Protein AF-A0A504KP88-F1 (afdb_monomer_lite)

Sequence (64 aa):
MAIGHVKVTVELPAPLHRDLVKYAEILGRETGQPSTNPSRLIAPMLERFIATDRGFAKAKREEV

Radius of gyration: 15.35 Å; chains: 1; bounding box: 27×27×40 Å

pLDDT: mean 89.78, std 11.22, range [44.16, 98.19]

Structure (mmCIF, N/CA/C/O backbone):
data_AF-A0A504KP88-F1
#
_entry.id   AF-A0A504KP88-F1
#
loop_
_atom_site.group_PDB
_atom_site.id
_atom_site.type_symbol
_atom_site.label_atom_id
_atom_site.label_alt_id
_atom_site.label_comp_id
_atom_site.label_asym_id
_atom_site.label_entity_id
_atom_site.label_seq_id
_atom_site.pdbx_PDB_ins_code
_atom_site.Cartn_x
_atom_site.Cartn_y
_atom_site.Cartn_z
_atom_site.occupancy
_atom_site.B_iso_or_equiv
_atom_site.auth_seq_id
_atom_site.auth_comp_id
_atom_site.auth_asym_id
_atom_site.auth_atom_id
_atom_site.pdbx_PDB_model_num
ATOM 1 N N . MET A 1 1 ? -10.780 13.964 -23.960 1.00 44.16 1 MET A N 1
ATOM 2 C CA . MET A 1 1 ? -10.692 12.513 -23.683 1.00 44.16 1 MET A CA 1
ATOM 3 C C . MET A 1 1 ? -10.950 12.317 -22.200 1.00 44.16 1 MET A C 1
ATOM 5 O O . MET A 1 1 ? -10.271 12.959 -21.411 1.00 44.16 1 MET A O 1
ATOM 9 N N . ALA A 1 2 ? -11.964 11.542 -21.813 1.00 50.06 2 ALA A N 1
ATOM 10 C CA . ALA A 1 2 ? -12.212 11.257 -20.401 1.00 50.06 2 ALA A CA 1
ATOM 11 C C . ALA A 1 2 ? -11.175 10.234 -19.915 1.00 50.06 2 ALA A C 1
ATOM 13 O O . ALA A 1 2 ? -11.062 9.157 -20.496 1.00 50.06 2 ALA A O 1
ATOM 14 N N . ILE A 1 3 ? -10.405 10.580 -18.883 1.00 64.38 3 ILE A N 1
ATOM 15 C CA . ILE A 1 3 ? -9.547 9.623 -18.179 1.00 64.38 3 ILE A CA 1
ATOM 16 C C . ILE A 1 3 ? -10.500 8.710 -17.403 1.00 64.38 3 ILE A C 1
ATOM 18 O O . ILE A 1 3 ? -11.101 9.128 -16.418 1.00 64.38 3 ILE A O 1
ATOM 22 N N . GLY A 1 4 ? -10.740 7.505 -17.917 1.00 79.88 4 GLY A N 1
ATOM 23 C CA . GLY A 1 4 ? -11.654 6.554 -17.291 1.00 79.88 4 GLY A CA 1
ATOM 24 C C . GLY A 1 4 ? -11.054 5.949 -16.022 1.00 79.88 4 GLY A C 1
ATOM 25 O O . GLY A 1 4 ? -9.859 5.668 -15.966 1.00 79.88 4 GLY A O 1
ATOM 26 N N . HIS A 1 5 ? -11.891 5.709 -15.013 1.00 82.12 5 HIS A N 1
ATOM 27 C CA . HIS A 1 5 ? -11.514 4.914 -13.845 1.00 82.12 5 HIS A CA 1
ATOM 28 C C . HIS A 1 5 ? -11.759 3.429 -14.127 1.00 82.12 5 HIS A C 1
ATOM 30 O O . HIS A 1 5 ? -12.832 3.055 -14.601 1.00 82.12 5 HIS A O 1
ATOM 36 N N . VAL A 1 6 ? -10.789 2.577 -13.793 1.00 91.56 6 VAL A N 1
ATOM 37 C CA . VAL A 1 6 ? -10.938 1.115 -13.836 1.00 91.56 6 VAL A CA 1
ATOM 38 C C . VAL A 1 6 ? -11.184 0.606 -12.421 1.00 91.56 6 VAL A C 1
ATOM 40 O O . VAL A 1 6 ? -10.460 0.964 -11.492 1.00 91.56 6 VAL A O 1
ATOM 43 N N . LYS A 1 7 ? -12.208 -0.234 -12.244 1.00 90.50 7 LYS A N 1
ATOM 44 C CA . LYS A 1 7 ? -12.485 -0.896 -10.966 1.00 90.50 7 LYS A CA 1
ATOM 45 C C . LYS A 1 7 ? -11.844 -2.278 -10.959 1.00 90.50 7 LYS A C 1
ATOM 47 O O . LYS A 1 7 ? -12.074 -3.065 -11.870 1.00 90.50 7 LYS A O 1
ATOM 52 N N . VAL A 1 8 ? -11.080 -2.566 -9.912 1.00 91.00 8 VAL A N 1
ATOM 53 C CA . VAL A 1 8 ? -10.406 -3.851 -9.709 1.00 91.00 8 VAL A CA 1
ATOM 54 C C . VAL A 1 8 ? -10.884 -4.455 -8.391 1.00 91.00 8 VAL A C 1
ATOM 56 O O . VAL A 1 8 ? -11.037 -3.737 -7.401 1.00 91.00 8 VAL A O 1
ATOM 59 N N . THR A 1 9 ? -11.119 -5.766 -8.380 1.00 94.19 9 THR A N 1
ATOM 60 C CA . THR A 1 9 ? -11.357 -6.553 -7.162 1.00 94.19 9 THR A CA 1
ATOM 61 C C . THR A 1 9 ? -10.056 -7.254 -6.788 1.00 94.19 9 THR A C 1
ATOM 63 O O . THR A 1 9 ? -9.420 -7.848 -7.656 1.00 94.19 9 THR A O 1
ATOM 66 N N . VAL A 1 10 ? -9.650 -7.174 -5.520 1.00 91.56 10 VAL A N 1
ATOM 67 C CA . VAL A 1 10 ? -8.376 -7.724 -5.034 1.00 91.56 10 VAL A CA 1
ATOM 68 C C . VAL A 1 10 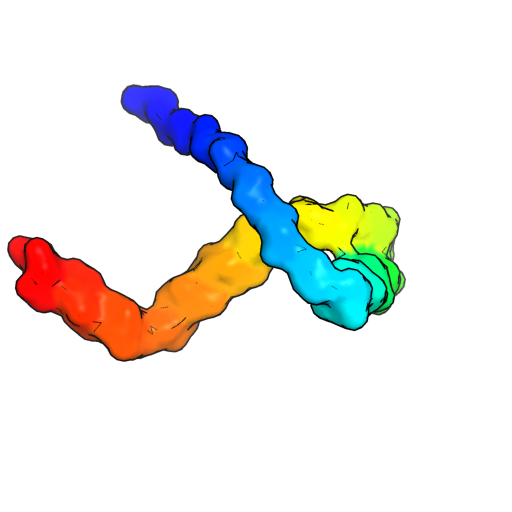? -8.642 -8.594 -3.816 1.00 91.56 10 VAL A C 1
ATOM 70 O O . VAL A 1 10 ? -9.343 -8.173 -2.895 1.00 91.56 10 VAL A O 1
ATOM 73 N N . GLU A 1 11 ? -8.063 -9.788 -3.799 1.00 95.31 11 GLU A N 1
ATOM 74 C CA . GLU A 1 11 ? -8.044 -10.651 -2.624 1.00 95.31 11 GLU A CA 1
ATOM 75 C C . GLU A 1 11 ? -6.786 -10.365 -1.807 1.00 95.31 11 GLU A C 1
ATOM 77 O O . GLU A 1 11 ? -5.679 -10.304 -2.343 1.00 95.31 11 GLU A O 1
ATOM 82 N N . LEU A 1 12 ? -6.954 -10.172 -0.499 1.00 95.19 12 LEU A N 1
ATOM 83 C CA . LEU A 1 12 ? -5.850 -9.934 0.425 1.00 95.19 12 LEU A CA 1
ATOM 84 C C . LEU A 1 12 ? -5.816 -11.047 1.472 1.00 95.19 12 LEU A C 1
ATOM 86 O O . LEU A 1 12 ? -6.871 -11.409 2.004 1.00 95.19 12 LEU A O 1
ATOM 90 N N . PRO A 1 13 ? -4.624 -11.538 1.854 1.00 98.19 13 PRO A N 1
ATOM 91 C CA . PRO A 1 13 ? -4.491 -12.350 3.051 1.00 98.19 13 PRO A CA 1
ATOM 92 C C . PRO A 1 13 ? -5.103 -11.626 4.255 1.00 98.19 13 PRO A C 1
ATOM 94 O O . PRO A 1 13 ? -4.876 -10.429 4.453 1.00 98.19 13 PRO A O 1
ATOM 97 N N . ALA A 1 14 ? -5.842 -12.352 5.096 1.00 97.69 14 ALA A N 1
ATOM 98 C CA . ALA A 1 14 ? -6.493 -11.765 6.268 1.00 97.69 14 ALA A CA 1
ATOM 99 C C . ALA A 1 14 ? -5.530 -10.972 7.182 1.00 97.69 14 ALA A C 1
ATOM 101 O O . ALA A 1 14 ? -5.915 -9.884 7.620 1.00 97.69 14 ALA A 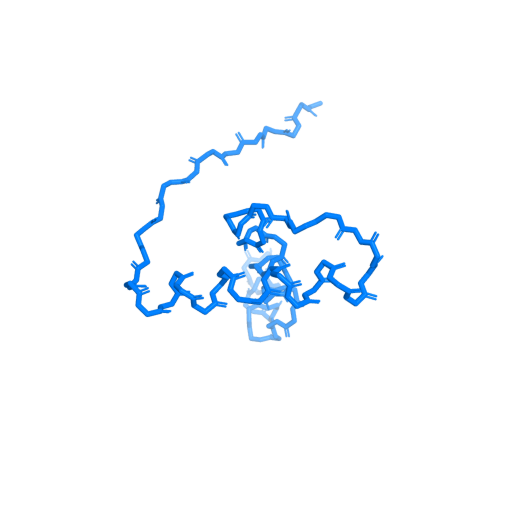O 1
ATOM 102 N N . PRO A 1 15 ? -4.282 -11.422 7.445 1.00 98.19 15 PRO A N 1
ATOM 103 C CA . PRO A 1 15 ? -3.322 -10.624 8.208 1.00 98.19 15 PRO A CA 1
ATOM 104 C C . PRO A 1 15 ? -3.016 -9.272 7.554 1.00 98.19 15 PRO A C 1
ATOM 106 O O . PRO A 1 15 ? -3.057 -8.249 8.231 1.00 98.19 15 PRO A O 1
ATOM 109 N N . LEU A 1 16 ? -2.828 -9.247 6.230 1.00 96.62 16 LEU A N 1
ATOM 110 C CA . LEU A 1 16 ? -2.527 -8.021 5.493 1.00 96.62 16 LEU A CA 1
ATOM 111 C C . LEU A 1 16 ? -3.690 -7.025 5.546 1.00 96.62 16 LEU A C 1
ATOM 113 O O . LEU A 1 16 ? -3.471 -5.833 5.740 1.00 96.62 16 LEU A O 1
ATOM 117 N N . HIS A 1 17 ? -4.934 -7.500 5.438 1.00 96.62 17 HIS A N 1
ATOM 118 C CA . HIS A 1 17 ? -6.100 -6.632 5.617 1.00 96.62 17 HIS A CA 1
ATOM 119 C C . HIS A 1 17 ? -6.140 -6.013 7.025 1.00 96.62 17 HIS A C 1
ATOM 121 O O . HIS A 1 17 ? -6.407 -4.820 7.167 1.00 96.62 17 HIS A O 1
ATOM 127 N N . ARG A 1 18 ? -5.841 -6.794 8.075 1.00 97.12 18 ARG A N 1
ATOM 128 C CA . ARG A 1 18 ? -5.807 -6.287 9.461 1.00 97.12 18 ARG A CA 1
ATOM 129 C C . ARG A 1 18 ? -4.728 -5.224 9.652 1.00 97.12 18 ARG A C 1
ATOM 131 O O . ARG A 1 18 ? -4.979 -4.235 10.338 1.00 97.12 18 ARG A O 1
ATOM 138 N N . ASP A 1 19 ? -3.562 -5.407 9.046 1.00 97.38 19 ASP A N 1
ATOM 139 C CA . ASP A 1 19 ? -2.487 -4.417 9.111 1.00 97.38 19 ASP A CA 1
ATOM 140 C C . ASP A 1 19 ? -2.838 -3.150 8.325 1.00 97.38 19 ASP A C 1
ATOM 142 O O . ASP A 1 19 ? -2.585 -2.049 8.807 1.00 97.38 19 ASP A O 1
ATOM 146 N N . LEU A 1 20 ? -3.518 -3.277 7.181 1.00 95.94 20 LEU A N 1
ATOM 147 C CA . LEU A 1 20 ? -4.003 -2.133 6.406 1.00 95.94 20 LEU A CA 1
ATOM 148 C C . LEU A 1 20 ? -5.044 -1.302 7.176 1.00 95.94 20 LEU A C 1
ATOM 150 O O . LEU A 1 20 ? -5.006 -0.074 7.122 1.00 95.94 20 LEU A O 1
ATOM 154 N N . VAL A 1 21 ? -5.940 -1.954 7.930 1.00 95.94 21 VAL A N 1
ATOM 155 C CA . VAL A 1 21 ? -6.886 -1.275 8.837 1.00 95.94 21 VAL A CA 1
ATOM 156 C C . VAL A 1 21 ? -6.130 -0.479 9.901 1.00 95.94 21 VAL A C 1
ATOM 158 O O . VAL A 1 21 ? -6.357 0.722 10.040 1.00 95.94 21 VAL A O 1
ATOM 161 N N . LYS A 1 22 ? -5.185 -1.113 10.609 1.00 96.50 22 LYS A N 1
ATOM 162 C CA . LYS A 1 22 ? -4.373 -0.433 11.633 1.00 96.50 22 LYS A CA 1
ATOM 163 C C . LYS A 1 22 ? -3.578 0.733 11.052 1.00 96.50 22 LYS A C 1
ATOM 165 O O . LYS A 1 22 ? -3.497 1.792 11.665 1.00 96.50 22 LYS A O 1
ATOM 170 N N . TYR A 1 23 ? -3.003 0.547 9.868 1.00 95.25 23 TYR A N 1
ATOM 171 C CA . TYR A 1 23 ? -2.248 1.587 9.183 1.00 95.25 23 TYR A CA 1
ATOM 172 C C . TYR A 1 23 ? -3.129 2.803 8.867 1.00 95.25 23 TYR A C 1
ATOM 174 O O . TYR A 1 23 ? -2.733 3.933 9.144 1.00 95.25 23 TYR A O 1
ATOM 182 N N . ALA A 1 24 ? -4.352 2.584 8.374 1.00 94.31 24 ALA A N 1
ATOM 183 C CA . ALA A 1 24 ? -5.308 3.658 8.110 1.00 94.31 24 ALA A CA 1
ATOM 184 C C . ALA A 1 24 ? -5.721 4.423 9.381 1.00 94.31 24 ALA A C 1
ATOM 186 O O . ALA A 1 24 ? -5.902 5.642 9.339 1.00 94.31 24 ALA A O 1
ATOM 187 N N . GLU A 1 25 ? -5.856 3.726 10.512 1.00 93.69 25 GLU A N 1
ATOM 188 C CA . GLU A 1 25 ? -6.143 4.345 11.810 1.00 93.69 25 GLU A CA 1
ATOM 189 C C . GLU A 1 25 ? -4.990 5.226 12.297 1.00 93.69 25 GLU A C 1
ATOM 191 O O . GLU A 1 25 ? -5.226 6.356 12.726 1.00 93.69 25 GLU A O 1
ATOM 196 N N . ILE A 1 26 ? -3.752 4.727 12.224 1.00 94.00 26 ILE A N 1
ATOM 197 C CA . ILE A 1 26 ? -2.554 5.476 12.629 1.00 94.00 26 ILE A CA 1
ATOM 198 C C . ILE A 1 26 ? -2.397 6.718 11.751 1.00 94.00 26 ILE A C 1
ATOM 200 O O . ILE A 1 26 ? -2.297 7.827 12.272 1.00 94.00 26 ILE A O 1
ATOM 204 N N . LEU A 1 27 ? -2.478 6.549 10.429 1.00 90.75 27 LEU A N 1
ATOM 205 C CA . LEU A 1 27 ? -2.334 7.644 9.474 1.00 90.75 27 LEU A CA 1
ATOM 206 C C . LEU A 1 27 ? -3.401 8.733 9.674 1.00 90.75 27 LEU A C 1
ATOM 208 O O . LEU A 1 27 ? -3.089 9.922 9.615 1.00 90.75 27 LEU A O 1
ATOM 212 N N . GLY A 1 28 ? -4.655 8.351 9.940 1.00 90.06 28 GLY A N 1
ATOM 213 C CA . GLY A 1 28 ? -5.725 9.309 10.242 1.00 90.06 28 GLY A CA 1
ATOM 214 C C . GLY A 1 28 ? -5.428 10.134 11.498 1.00 90.06 28 GLY A C 1
ATOM 215 O O . GLY A 1 28 ? -5.537 11.360 11.484 1.00 90.06 28 GLY A O 1
ATOM 216 N N . ARG A 1 29 ? -4.953 9.481 12.569 1.00 90.12 29 ARG A N 1
ATOM 217 C CA . ARG A 1 29 ? -4.551 10.169 13.809 1.00 90.12 29 ARG A CA 1
ATOM 218 C C . ARG A 1 29 ? -3.407 11.156 13.578 1.00 90.12 29 ARG A C 1
ATOM 220 O O . ARG A 1 29 ? -3.478 12.271 14.081 1.00 90.12 29 ARG A O 1
ATOM 227 N N . GLU A 1 30 ? -2.388 10.770 12.813 1.00 89.75 30 GLU A N 1
ATOM 228 C CA . GLU A 1 30 ? -1.227 11.623 12.516 1.00 89.75 30 GLU A CA 1
ATOM 229 C C . GLU A 1 30 ? -1.579 12.834 11.641 1.00 89.75 30 GLU A C 1
ATOM 231 O O . GLU A 1 30 ? -0.996 13.905 11.795 1.00 89.75 30 GLU A O 1
ATOM 236 N N . THR A 1 31 ? -2.547 12.684 10.735 1.00 86.62 31 THR A N 1
ATOM 237 C CA . THR A 1 31 ? -2.959 13.739 9.792 1.00 86.62 31 THR A CA 1
ATOM 238 C C . THR A 1 31 ? -4.123 14.596 10.296 1.00 86.62 31 THR A C 1
ATOM 240 O O . THR A 1 31 ? -4.517 15.549 9.623 1.00 86.62 31 THR A O 1
ATOM 243 N N . GLY A 1 32 ? -4.693 14.274 11.465 1.00 81.69 32 GLY A N 1
ATOM 244 C CA . GLY A 1 32 ? -5.902 14.919 11.988 1.00 81.69 32 GLY A CA 1
ATOM 245 C C . GLY A 1 32 ? -7.152 14.656 11.140 1.00 81.69 32 GLY A C 1
ATOM 246 O O . GLY A 1 32 ? -8.147 15.368 11.269 1.00 81.69 32 GLY A O 1
ATOM 247 N N . GLN A 1 33 ? -7.105 13.656 10.256 1.00 78.88 33 GLN A N 1
ATOM 248 C CA . GLN A 1 33 ? -8.204 13.278 9.375 1.00 78.88 33 GLN A CA 1
ATOM 249 C C . GLN A 1 33 ? -8.926 12.033 9.911 1.00 78.88 33 GLN A C 1
ATOM 251 O O . GLN A 1 33 ? -8.319 11.192 10.579 1.00 78.88 33 GLN A O 1
ATOM 256 N N . PRO A 1 34 ? -10.228 11.863 9.615 1.00 74.81 34 PRO A N 1
ATOM 257 C CA . PRO A 1 34 ? -10.926 10.617 9.911 1.00 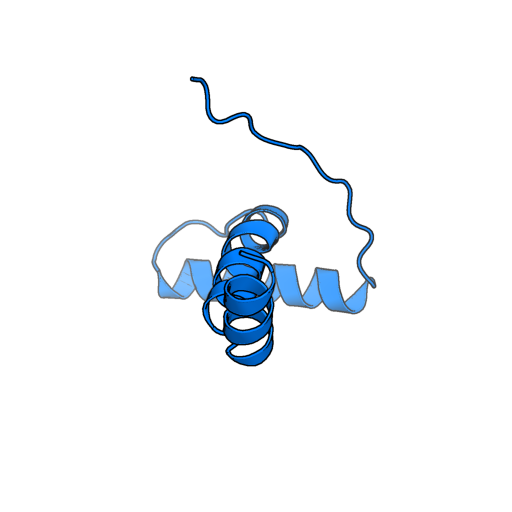74.81 34 PRO A CA 1
ATOM 258 C C . PRO A 1 34 ? -10.180 9.409 9.332 1.00 74.81 34 PRO A C 1
ATOM 260 O O . PRO A 1 34 ? -9.562 9.513 8.267 1.00 74.81 34 PRO A O 1
ATOM 263 N N . SER A 1 35 ? -10.267 8.252 10.001 1.00 71.19 35 SER A N 1
ATOM 264 C CA . SER A 1 35 ? -9.669 7.026 9.470 1.00 71.19 35 SER A CA 1
ATOM 265 C C . SER A 1 35 ? -10.213 6.759 8.063 1.00 71.19 35 SER A C 1
ATOM 267 O O . SER A 1 35 ? -11.420 6.692 7.820 1.00 71.19 35 SER A O 1
ATOM 269 N N . THR A 1 36 ? -9.302 6.674 7.096 1.00 77.38 36 THR A N 1
ATOM 270 C CA . THR A 1 36 ? -9.667 6.411 5.705 1.00 77.38 36 THR A CA 1
ATOM 271 C C . THR A 1 36 ? -10.094 4.951 5.568 1.00 77.38 36 THR A C 1
ATOM 273 O O . THR A 1 36 ? -9.525 4.071 6.208 1.00 77.38 36 THR A O 1
ATOM 276 N N . ASN A 1 37 ? -11.090 4.670 4.719 1.00 88.75 37 ASN A N 1
ATOM 277 C CA . ASN A 1 37 ? -11.411 3.288 4.354 1.00 88.75 37 ASN A CA 1
ATOM 278 C C . ASN A 1 37 ? -10.120 2.601 3.855 1.00 88.75 37 ASN A C 1
ATOM 280 O O . ASN A 1 37 ? -9.547 3.093 2.880 1.00 88.75 37 ASN A O 1
ATOM 284 N N . PRO A 1 38 ? -9.674 1.487 4.465 1.00 91.06 38 PRO A N 1
ATOM 285 C CA . PRO A 1 38 ? -8.377 0.873 4.171 1.00 91.06 38 PRO A CA 1
ATOM 286 C C . PRO A 1 38 ? -8.189 0.567 2.679 1.00 91.06 38 PRO A C 1
ATOM 288 O O . PRO A 1 38 ? -7.102 0.758 2.140 1.00 91.06 38 PRO A O 1
ATOM 291 N N . SER A 1 39 ? -9.255 0.197 1.961 1.00 90.88 39 SER A N 1
ATOM 292 C CA . SER A 1 39 ? -9.195 -0.074 0.520 1.00 90.88 39 SER A CA 1
ATOM 293 C C . SER A 1 39 ? -8.837 1.157 -0.318 1.00 90.88 39 SER A C 1
ATOM 295 O O . SER A 1 39 ? -8.264 1.016 -1.395 1.00 90.88 39 SER A O 1
ATOM 297 N N . ARG A 1 40 ? -9.131 2.374 0.162 1.00 90.56 40 ARG A N 1
ATOM 298 C CA . ARG A 1 40 ? -8.761 3.622 -0.529 1.00 90.56 40 ARG A CA 1
ATOM 299 C C . ARG A 1 40 ? -7.264 3.914 -0.471 1.00 90.56 40 ARG A C 1
ATOM 301 O O . ARG A 1 40 ? -6.803 4.743 -1.244 1.00 90.56 40 ARG A O 1
ATOM 308 N N . LEU A 1 41 ? -6.513 3.235 0.397 1.00 92.12 41 LEU A N 1
ATOM 309 C CA . LEU A 1 41 ? -5.056 3.357 0.452 1.00 92.12 41 LEU A CA 1
ATOM 310 C C . LEU A 1 41 ? -4.360 2.516 -0.623 1.00 92.12 41 LEU A C 1
ATOM 312 O O . LEU A 1 41 ? -3.245 2.841 -1.011 1.00 92.12 41 LEU A O 1
ATOM 316 N N . ILE A 1 42 ? -5.019 1.480 -1.151 1.00 93.94 42 ILE A N 1
ATOM 317 C CA . ILE A 1 42 ? -4.400 0.533 -2.090 1.00 93.94 42 ILE A CA 1
ATOM 318 C C . ILE A 1 42 ? -3.911 1.249 -3.352 1.00 93.94 42 ILE A C 1
ATOM 320 O O . ILE A 1 42 ? -2.746 1.117 -3.715 1.00 93.94 42 ILE A O 1
ATOM 324 N N . ALA A 1 43 ? -4.771 2.042 -3.996 1.00 93.50 43 ALA A N 1
ATOM 325 C CA . ALA A 1 43 ? -4.410 2.761 -5.217 1.00 93.50 43 ALA A CA 1
ATOM 326 C C . ALA A 1 43 ? -3.226 3.737 -5.021 1.00 93.50 43 ALA A C 1
ATOM 328 O O . ALA A 1 43 ? -2.214 3.544 -5.693 1.00 93.50 43 ALA A O 1
ATOM 329 N N . PRO A 1 44 ? -3.259 4.710 -4.085 1.00 92.81 44 PRO A N 1
ATOM 330 C CA . PRO A 1 44 ? -2.136 5.631 -3.896 1.00 92.81 44 PRO A CA 1
ATOM 331 C C . PRO A 1 44 ? -0.855 4.935 -3.406 1.00 92.81 44 PRO A C 1
ATOM 333 O O . PRO A 1 44 ? 0.248 5.372 -3.737 1.00 92.81 44 PRO A O 1
ATOM 336 N N . MET A 1 45 ? -0.959 3.836 -2.648 1.00 95.06 45 MET A N 1
ATOM 337 C CA . MET A 1 45 ? 0.216 3.039 -2.276 1.00 95.06 45 MET A CA 1
ATOM 338 C C . MET A 1 45 ? 0.839 2.345 -3.492 1.00 95.06 45 MET A C 1
ATOM 340 O O . MET A 1 45 ? 2.060 2.379 -3.636 1.00 95.06 45 MET A O 1
ATOM 344 N N . LEU A 1 46 ? 0.028 1.759 -4.381 1.00 95.75 46 LEU A N 1
ATOM 345 C CA . LEU A 1 46 ? 0.503 1.142 -5.624 1.00 95.75 46 LEU A CA 1
ATOM 346 C C . LEU A 1 46 ? 1.109 2.174 -6.578 1.00 95.75 46 LEU A C 1
ATOM 348 O O . LEU A 1 46 ? 2.175 1.930 -7.137 1.00 95.75 46 LEU A O 1
ATOM 352 N N . GLU A 1 47 ? 0.481 3.342 -6.722 1.00 95.50 47 GLU A N 1
ATOM 353 C CA . GLU A 1 47 ? 1.031 4.453 -7.504 1.00 95.50 47 GLU A CA 1
ATOM 354 C C . GLU A 1 47 ? 2.416 4.850 -6.994 1.00 95.50 47 GLU A C 1
ATOM 356 O O . GLU A 1 47 ? 3.367 4.927 -7.773 1.00 95.50 47 GLU A O 1
ATOM 361 N N . ARG A 1 48 ? 2.557 5.045 -5.676 1.00 95.75 48 ARG A N 1
ATOM 362 C CA . ARG A 1 48 ? 3.840 5.406 -5.068 1.00 95.75 48 ARG A CA 1
ATOM 363 C C . ARG A 1 48 ? 4.874 4.294 -5.214 1.00 95.75 48 ARG A C 1
ATOM 365 O O . ARG A 1 48 ? 6.031 4.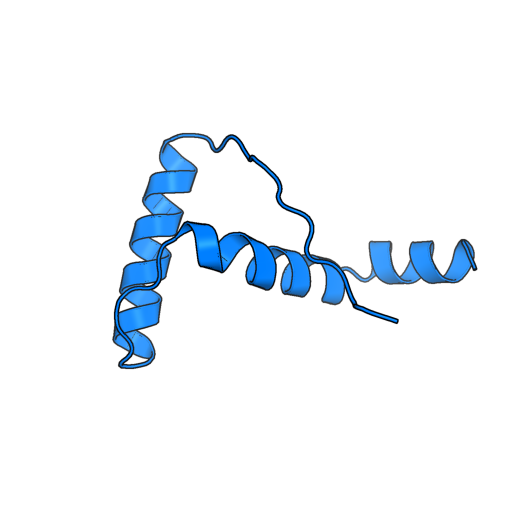593 -5.497 1.00 95.75 48 ARG A O 1
ATOM 372 N N . PHE A 1 49 ? 4.468 3.036 -5.055 1.00 96.56 49 PHE A N 1
ATOM 373 C CA . PHE A 1 49 ? 5.342 1.883 -5.255 1.00 96.56 49 PHE A CA 1
ATOM 374 C C . PHE A 1 49 ? 5.925 1.887 -6.674 1.00 96.56 49 PHE A C 1
ATOM 376 O O . PHE A 1 49 ? 7.144 1.973 -6.830 1.00 96.56 49 PHE A O 1
ATOM 383 N N . ILE A 1 50 ? 5.060 1.930 -7.693 1.00 96.94 50 ILE A N 1
ATOM 384 C CA . ILE A 1 50 ? 5.449 1.941 -9.111 1.00 96.94 50 ILE A CA 1
ATOM 385 C C . ILE A 1 50 ? 6.314 3.162 -9.442 1.00 96.94 50 ILE A C 1
ATOM 387 O O . ILE A 1 50 ? 7.331 3.031 -10.120 1.00 96.94 50 ILE A O 1
ATOM 391 N N . ALA A 1 51 ? 5.946 4.350 -8.954 1.00 96.69 51 ALA A N 1
ATOM 392 C CA . ALA A 1 51 ? 6.681 5.584 -9.231 1.00 96.69 51 ALA A CA 1
ATOM 393 C C . ALA A 1 51 ? 8.130 5.548 -8.716 1.00 96.69 51 ALA A C 1
ATOM 395 O O . ALA A 1 51 ? 9.006 6.195 -9.291 1.00 96.69 51 ALA A O 1
ATOM 396 N N . THR A 1 52 ? 8.389 4.808 -7.636 1.00 97.25 52 THR A N 1
ATOM 397 C CA . THR A 1 52 ? 9.728 4.695 -7.037 1.00 97.25 52 THR A CA 1
ATOM 398 C C . THR A 1 52 ? 10.549 3.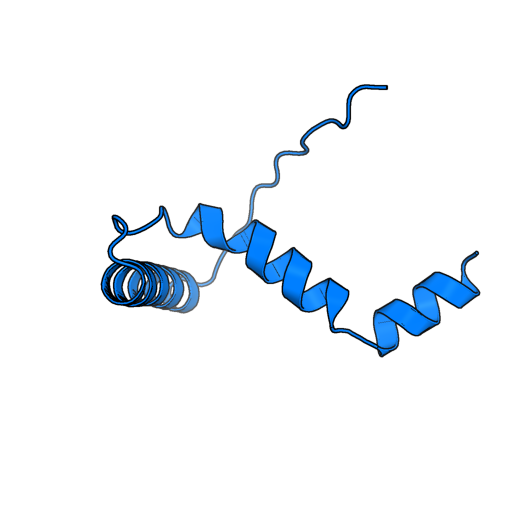516 -7.557 1.00 97.25 52 THR A C 1
ATOM 400 O O . THR A 1 52 ? 11.759 3.468 -7.318 1.00 97.25 52 THR A O 1
ATOM 403 N N . ASP A 1 53 ? 9.935 2.590 -8.296 1.00 97.50 53 ASP A N 1
ATOM 404 C CA . ASP A 1 53 ? 10.622 1.434 -8.862 1.00 97.50 53 ASP A CA 1
ATOM 405 C C . ASP A 1 53 ? 11.488 1.845 -10.066 1.00 97.50 53 ASP A C 1
ATOM 407 O O . ASP A 1 53 ? 11.020 2.067 -11.186 1.00 97.50 53 ASP A O 1
ATOM 411 N N . ARG A 1 54 ? 12.803 1.939 -9.837 1.00 96.19 54 ARG A N 1
ATOM 412 C CA . ARG A 1 54 ? 13.782 2.284 -10.879 1.00 96.19 54 ARG A CA 1
ATOM 413 C C . ARG A 1 54 ? 13.917 1.204 -11.951 1.00 96.19 54 ARG A C 1
ATOM 415 O O . ARG A 1 54 ? 14.229 1.550 -13.091 1.00 96.19 54 ARG A O 1
ATOM 422 N N . GLY A 1 55 ? 13.733 -0.067 -11.591 1.00 96.81 55 GLY A N 1
ATOM 423 C CA . GLY A 1 55 ? 13.794 -1.185 -12.530 1.00 96.81 55 GLY A CA 1
ATOM 424 C C . GLY A 1 55 ? 12.633 -1.102 -13.508 1.00 96.81 55 GLY A C 1
ATOM 425 O O . GLY A 1 55 ? 12.852 -1.063 -14.719 1.00 96.81 55 GLY A O 1
ATOM 426 N N . PHE A 1 56 ? 11.425 -0.921 -12.975 1.00 96.62 56 PHE A N 1
ATOM 427 C CA . PHE A 1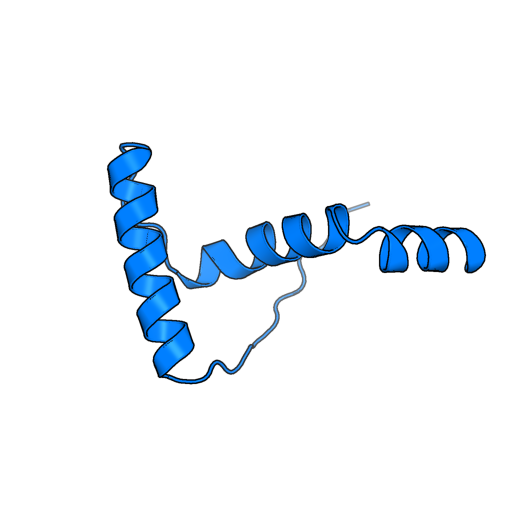 56 ? 10.239 -0.641 -13.776 1.00 96.62 56 PHE A CA 1
ATOM 428 C C . PHE A 1 56 ? 10.418 0.615 -14.638 1.00 96.62 56 PHE A C 1
ATOM 430 O O . PHE A 1 56 ? 10.183 0.586 -15.844 1.00 96.62 56 PHE A O 1
ATOM 437 N N . ALA A 1 57 ? 10.906 1.714 -14.052 1.00 96.38 57 ALA A N 1
ATOM 438 C CA . ALA A 1 57 ? 11.126 2.956 -14.787 1.00 96.38 57 ALA A CA 1
ATOM 439 C C . ALA A 1 57 ? 12.127 2.794 -15.945 1.00 96.38 57 ALA A C 1
ATOM 441 O O . ALA A 1 57 ? 11.983 3.471 -16.961 1.00 96.38 57 ALA A O 1
ATOM 442 N N . LYS A 1 58 ? 13.149 1.937 -15.803 1.00 96.19 58 LYS A N 1
ATOM 443 C CA . LYS A 1 58 ? 14.096 1.622 -16.880 1.00 96.19 58 LYS A CA 1
ATOM 444 C C . LYS A 1 58 ? 13.422 0.812 -17.985 1.00 96.19 58 LYS A C 1
ATOM 446 O O . LYS A 1 58 ? 13.449 1.269 -19.121 1.00 96.19 58 LYS A O 1
ATOM 451 N N . ALA A 1 59 ? 12.776 -0.302 -17.642 1.00 96.56 59 ALA A N 1
ATOM 452 C CA . ALA A 1 59 ? 12.094 -1.160 -18.611 1.00 96.56 59 ALA A CA 1
ATOM 453 C C . ALA A 1 59 ? 11.042 -0.383 -19.421 1.00 96.56 59 ALA A C 1
ATOM 455 O O . ALA A 1 59 ? 11.057 -0.407 -20.645 1.00 96.56 59 ALA A O 1
ATOM 456 N N . LYS A 1 60 ? 10.223 0.437 -18.747 1.00 94.12 60 LYS A N 1
ATOM 457 C CA . LYS A 1 60 ? 9.220 1.295 -19.394 1.00 94.12 60 LYS A CA 1
ATOM 458 C C . LYS A 1 60 ? 9.811 2.264 -20.428 1.00 94.12 60 LYS A C 1
ATOM 460 O O . LYS A 1 60 ? 9.116 2.632 -21.363 1.00 94.12 60 LYS A O 1
ATOM 465 N N . ARG A 1 61 ? 11.053 2.734 -20.250 1.00 92.19 61 ARG A N 1
ATOM 466 C CA . ARG A 1 61 ? 11.725 3.605 -21.236 1.00 92.19 61 ARG A CA 1
ATOM 467 C C . ARG A 1 61 ? 12.293 2.834 -22.423 1.00 92.19 61 ARG A C 1
ATOM 469 O O . ARG A 1 61 ? 12.513 3.450 -23.450 1.00 92.19 61 ARG A O 1
ATOM 476 N N . GLU A 1 62 ? 12.589 1.549 -22.252 1.00 94.31 62 GLU A N 1
ATOM 477 C CA . GLU A 1 62 ? 13.139 0.676 -23.297 1.00 94.31 62 GLU A CA 1
ATOM 478 C C . GLU A 1 62 ? 12.031 0.054 -24.169 1.00 94.31 62 GLU A C 1
ATOM 480 O O . GLU A 1 62 ? 12.300 -0.348 -25.295 1.00 94.31 62 GLU A O 1
ATOM 485 N N . GLU A 1 63 ? 10.792 -0.006 -23.667 1.00 81.06 63 GLU A N 1
ATOM 486 C CA . GLU A 1 63 ? 9.595 -0.420 -24.421 1.00 81.06 63 GLU A CA 1
ATOM 487 C C . GLU A 1 63 ? 9.005 0.683 -25.326 1.00 81.06 63 GLU A C 1
ATOM 489 O O . GLU A 1 63 ? 8.118 0.394 -26.132 1.00 81.06 63 GLU A O 1
ATOM 494 N N . VAL A 1 64 ? 9.464 1.932 -25.182 1.00 55.97 64 VAL A N 1
ATOM 495 C CA . VAL A 1 64 ? 9.061 3.100 -25.994 1.00 55.97 64 VAL A CA 1
ATOM 496 C C . VAL A 1 64 ? 10.098 3.353 -27.078 1.00 55.97 64 VAL A C 1
ATOM 498 O O . VAL A 1 64 ? 9.676 3.611 -28.226 1.00 55.97 64 VAL A O 1
#

Foldseek 3Di:
DDPDDDDDDDDDDPVVVVVLQVVQVVVCVVVVHPRDDSVVVPVVVVVVVCVPDPVNVVVVVVVD

Secondary structure (DSSP, 8-state):
---PPPP------HHHHHHHHHHHHHHHHHHTSPPPPTHHHHHHHHHHHHHH-HHHHHHHHH--